Protein AF-A0A182EXT3-F1 (afdb_monomer)

pLDDT: mean 78.23, std 15.72, range [44.16, 96.88]

Radius of gyration: 14.7 Å; Cα contacts (8 Å, |Δi|>4): 113; chains: 1; bounding box: 38×29×32 Å

Mean predicted aligned error: 7.77 Å

Sequence (118 aa):
MQKKHIISSIKVITHKVVPPIPDVHGETKAILPNGAPDEWNKPFLNMVVYGSCLVSPEELLKGFKQIEYDIGRTQVHEKWAPRVIDLDILLWDNLILNTPYLTIPHPELMNRPFLLHL

Secondary structure (DSSP, 8-state):
-HHHHHHHHHHHH-TT-------EEEEEPPP--TT--GGG---EEEEE-----SS-HHHHHHHHHHHHHHTT--SS--TT---S--------TT--EE-SS-EES-TTGGG-GGGGG-

InterPro domains:
  IPR000550 7,8-Dihydro-6-hydroxymethylpterin-pyrophosphokinase, HPPK [PF01288] (41-116)
  IPR000550 7,8-Dihydro-6-hydroxymethylpterin-pyrophosphokinase, HPPK [PS00794] (79-90)
  IPR000550 7,8-Dihydro-6-hydroxymethylpterin-pyrophosphokinase, HPPK [TIGR01498] (34-116)
  IPR000550 7,8-Dihydro-6-hydroxymethylpterin-pyrophosphokinase, HPPK [cd00483] (27-116)
  IPR035907 7,8-Dihydro-6-hydroxymethylpterin-pyrophosphokinase HPPK superfamily [G3DSA:3.30.70.560] (25-117)
  IPR035907 7,8-Dihydro-6-hydroxymethylpterin-pyrophosphokinase HPPK superfamily [SSF55083] (40-116)

Stru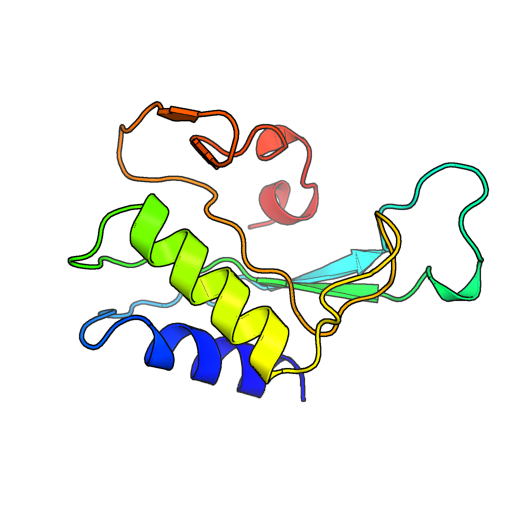cture (mmCIF, N/CA/C/O backbone):
data_AF-A0A182EXT3-F1
#
_entry.id   AF-A0A182EXT3-F1
#
loop_
_atom_site.group_PDB
_atom_site.id
_atom_site.type_symbol
_atom_site.label_atom_id
_atom_site.label_alt_id
_atom_site.label_comp_id
_atom_site.label_asym_id
_atom_site.label_entity_id
_atom_site.label_seq_id
_atom_site.pdbx_PDB_ins_code
_atom_site.Cartn_x
_atom_site.Cartn_y
_atom_site.Cartn_z
_atom_site.occupancy
_atom_site.B_iso_or_equiv
_atom_site.auth_seq_id
_atom_site.auth_comp_id
_atom_site.auth_asym_id
_atom_site.auth_atom_id
_atom_site.pdbx_PDB_model_num
ATOM 1 N N . MET A 1 1 ? -5.698 -10.384 -17.773 1.00 44.16 1 MET A N 1
ATOM 2 C CA . MET A 1 1 ? -4.989 -11.285 -16.833 1.00 44.16 1 MET A CA 1
ATOM 3 C C . MET A 1 1 ? -4.907 -10.678 -15.428 1.00 44.16 1 MET A C 1
ATOM 5 O O . MET A 1 1 ? -5.371 -11.321 -14.500 1.00 44.16 1 MET A O 1
ATOM 9 N N . GLN A 1 2 ? -4.472 -9.418 -15.273 1.00 50.59 2 GLN A N 1
ATOM 10 C CA . GLN A 1 2 ? -4.341 -8.733 -13.968 1.00 50.59 2 GLN A CA 1
ATOM 11 C C . GLN A 1 2 ? -5.650 -8.605 -13.149 1.00 50.59 2 GLN A C 1
ATOM 13 O O . GLN A 1 2 ? -5.652 -8.960 -11.976 1.00 50.59 2 GLN A O 1
ATOM 18 N N . LYS A 1 3 ? -6.793 -8.221 -13.751 1.00 49.34 3 LYS A N 1
ATOM 19 C CA . LYS A 1 3 ? -8.092 -8.118 -13.032 1.00 49.34 3 LYS A CA 1
ATOM 20 C C . LYS A 1 3 ? -8.531 -9.408 -12.320 1.00 49.34 3 LYS A C 1
ATOM 22 O O . LYS A 1 3 ? -9.052 -9.346 -11.212 1.00 49.34 3 LYS A O 1
ATOM 27 N N . LYS A 1 4 ? -8.325 -10.578 -12.944 1.00 52.09 4 LYS A N 1
ATOM 28 C CA . LYS A 1 4 ? -8.693 -11.872 -12.339 1.00 52.09 4 LYS A CA 1
ATOM 29 C C . LYS A 1 4 ? -7.864 -12.155 -11.085 1.00 52.09 4 LYS A C 1
ATOM 31 O O . LYS A 1 4 ? -8.438 -12.617 -10.110 1.00 52.09 4 LYS A O 1
ATOM 36 N N . HIS A 1 5 ? -6.568 -11.831 -11.109 1.00 57.09 5 HIS A N 1
ATOM 37 C CA . HIS A 1 5 ? -5.682 -11.998 -9.956 1.00 57.09 5 HIS A CA 1
ATOM 38 C C . HIS A 1 5 ? -6.075 -11.071 -8.798 1.00 57.09 5 HIS A C 1
ATOM 40 O O . HIS A 1 5 ? -6.115 -11.520 -7.662 1.00 57.09 5 HIS A O 1
ATOM 46 N N . ILE A 1 6 ? -6.461 -9.821 -9.076 1.00 56.31 6 ILE A N 1
ATOM 47 C CA . ILE A 1 6 ? -6.883 -8.862 -8.038 1.00 56.31 6 ILE A CA 1
ATOM 48 C C . ILE A 1 6 ? -8.129 -9.365 -7.288 1.00 56.31 6 ILE A C 1
ATOM 50 O O . ILE A 1 6 ? -8.125 -9.464 -6.061 1.00 56.31 6 ILE A O 1
ATOM 54 N N . ILE A 1 7 ? -9.179 -9.748 -8.022 1.00 55.31 7 ILE A N 1
ATOM 55 C CA . ILE A 1 7 ? -10.445 -10.205 -7.424 1.00 55.31 7 ILE A CA 1
ATOM 56 C C . ILE A 1 7 ? -10.257 -11.520 -6.651 1.00 55.31 7 ILE A C 1
ATOM 58 O O . ILE A 1 7 ? -10.857 -11.696 -5.589 1.00 55.31 7 ILE A O 1
ATOM 62 N N . SER A 1 8 ? -9.432 -12.448 -7.154 1.00 53.25 8 SER A N 1
ATOM 63 C CA . SER A 1 8 ? -9.131 -13.686 -6.423 1.00 53.25 8 SER A CA 1
ATOM 64 C C . SER A 1 8 ? -8.343 -13.413 -5.146 1.00 53.25 8 SER A C 1
ATOM 66 O O . SER A 1 8 ? -8.669 -13.982 -4.111 1.00 53.25 8 SER A O 1
ATOM 68 N N . SER A 1 9 ? -7.367 -12.505 -5.194 1.00 53.97 9 SER A N 1
ATOM 69 C CA . SER A 1 9 ? -6.530 -12.150 -4.048 1.00 53.97 9 SER A CA 1
ATOM 70 C C . SER A 1 9 ? -7.327 -11.554 -2.889 1.00 53.97 9 SER A C 1
ATOM 72 O O . SER A 1 9 ? -7.178 -11.968 -1.744 1.00 53.97 9 SER A O 1
ATOM 74 N N . ILE A 1 10 ? -8.245 -10.631 -3.172 1.00 55.31 10 ILE A N 1
ATOM 75 C CA . ILE A 1 10 ? -9.047 -9.971 -2.128 1.00 55.31 10 ILE A CA 1
ATOM 76 C C . ILE A 1 10 ? -9.978 -10.969 -1.414 1.00 55.31 10 ILE A C 1
ATOM 78 O O . ILE A 1 10 ? -10.167 -10.892 -0.196 1.00 55.31 10 ILE A O 1
ATOM 82 N N . LYS A 1 11 ? -10.506 -11.960 -2.149 1.00 52.59 11 LYS A N 1
ATOM 83 C CA . LYS A 1 11 ? -11.328 -13.041 -1.579 1.00 52.59 11 LYS A CA 1
ATOM 84 C C . LYS A 1 11 ? -10.544 -13.992 -0.670 1.00 52.59 11 LYS A C 1
ATOM 86 O O . LYS A 1 11 ? -11.144 -14.578 0.224 1.00 52.59 11 LYS A O 1
ATOM 91 N N . VAL A 1 12 ? -9.234 -14.153 -0.877 1.00 50.84 12 VAL A N 1
ATOM 92 C CA . VAL A 1 12 ? -8.399 -15.080 -0.089 1.00 50.84 12 VAL A CA 1
ATOM 93 C C . VAL A 1 12 ? -8.194 -14.586 1.347 1.00 50.84 12 VAL A C 1
ATOM 95 O O . VAL A 1 12 ? -8.216 -15.394 2.271 1.00 50.84 12 VAL A O 1
ATOM 98 N N . ILE A 1 13 ? -8.060 -13.275 1.570 1.00 51.22 13 ILE A N 1
ATOM 99 C CA . ILE A 1 13 ? -7.763 -12.740 2.916 1.00 51.22 13 ILE A CA 1
ATOM 100 C C . ILE A 1 13 ? -9.010 -12.617 3.793 1.00 51.22 13 ILE A C 1
ATOM 102 O O . ILE A 1 13 ? -8.928 -12.639 5.019 1.00 51.22 13 ILE A O 1
ATOM 106 N N . THR A 1 14 ? -10.194 -12.511 3.196 1.00 48.31 14 THR A N 1
ATOM 107 C CA . THR A 1 14 ? -11.404 -12.165 3.937 1.00 48.31 14 THR A CA 1
ATOM 108 C C . THR A 1 14 ? -12.507 -13.171 3.637 1.00 48.31 14 THR A C 1
ATOM 110 O O . THR A 1 14 ? -13.158 -13.145 2.599 1.00 48.31 14 THR A O 1
ATOM 113 N N . HIS A 1 15 ? -12.794 -14.058 4.591 1.00 46.69 15 HIS A N 1
ATOM 114 C CA . HIS A 1 15 ? -13.929 -14.984 4.468 1.00 46.69 15 HIS A CA 1
ATOM 115 C C . HIS A 1 15 ? -15.296 -14.253 4.452 1.00 46.69 15 HIS A C 1
ATOM 117 O O . HIS A 1 15 ? -16.333 -14.898 4.305 1.00 46.69 15 HIS A O 1
ATOM 123 N N . LYS A 1 16 ? -15.313 -12.917 4.624 1.00 47.50 16 LYS A N 1
ATOM 124 C CA . LYS A 1 16 ? -16.500 -12.047 4.650 1.00 47.50 16 LYS A CA 1
ATOM 125 C C . LYS A 1 16 ? -16.237 -10.609 4.147 1.00 47.50 16 LYS A C 1
ATOM 127 O O . LYS A 1 16 ? -16.663 -9.661 4.801 1.00 47.50 16 LYS A O 1
ATOM 132 N N . VAL A 1 17 ? -15.575 -10.405 3.003 1.00 47.88 17 VAL A N 1
ATOM 133 C CA . VAL A 1 17 ? -15.774 -9.131 2.275 1.00 47.88 17 VAL A CA 1
ATOM 134 C C . VAL A 1 17 ? -17.142 -9.190 1.604 1.00 47.88 17 VAL A C 1
ATOM 136 O O . VAL A 1 17 ? -17.373 -9.981 0.689 1.00 47.88 17 VAL A O 1
ATOM 139 N N . VAL A 1 18 ? -18.072 -8.382 2.110 1.00 45.03 18 VAL A N 1
ATOM 140 C CA . VAL A 1 18 ? -19.383 -8.166 1.495 1.00 45.03 18 VAL A CA 1
ATOM 141 C C . VAL A 1 18 ? -19.209 -7.053 0.457 1.00 45.03 18 VAL A C 1
ATOM 143 O O . VAL A 1 18 ? -18.866 -5.938 0.850 1.00 45.03 18 VAL A O 1
ATOM 146 N N . PRO A 1 19 ? -19.386 -7.315 -0.851 1.00 46.94 19 PRO A N 1
ATOM 147 C CA . PRO A 1 19 ? -19.310 -6.263 -1.853 1.00 46.94 19 PRO A CA 1
ATOM 148 C C . PRO A 1 19 ? -20.571 -5.386 -1.761 1.00 46.94 19 PRO A C 1
ATOM 150 O O . PRO A 1 19 ? -21.668 -5.885 -1.502 1.00 46.94 19 PRO A O 1
ATOM 153 N N . PRO A 1 20 ? -20.420 -4.085 -2.019 1.00 48.47 20 PRO A N 1
ATOM 154 C CA . PRO A 1 20 ? -20.597 -3.622 -3.385 1.00 48.47 20 PRO A CA 1
ATOM 155 C C . PRO A 1 20 ? -19.254 -3.102 -3.872 1.00 48.47 20 PRO A C 1
ATOM 157 O O . PRO A 1 20 ? -18.714 -2.169 -3.303 1.00 48.47 20 PRO A O 1
ATOM 160 N N . ILE A 1 21 ? -18.688 -3.712 -4.908 1.00 53.69 21 ILE A N 1
ATOM 161 C CA . ILE A 1 21 ? -17.476 -3.180 -5.531 1.00 53.69 21 ILE A CA 1
ATOM 162 C C . ILE A 1 21 ? -17.944 -2.167 -6.585 1.00 53.69 21 ILE A C 1
ATOM 164 O O . ILE A 1 21 ? -18.413 -2.598 -7.639 1.00 53.69 21 ILE A O 1
ATOM 168 N N . PRO A 1 22 ? -17.872 -0.840 -6.381 1.00 51.19 22 PRO A N 1
ATOM 169 C CA . PRO A 1 22 ? -17.659 0.034 -7.513 1.00 51.19 22 PRO A CA 1
ATOM 170 C C . PRO A 1 22 ? -16.226 -0.220 -7.972 1.00 51.19 22 PRO A C 1
ATOM 172 O O . PRO A 1 22 ? -15.260 0.165 -7.318 1.00 51.19 22 PRO A O 1
ATOM 175 N N . ASP A 1 23 ? -16.107 -0.952 -9.077 1.00 56.50 23 ASP A N 1
ATOM 176 C CA . ASP A 1 23 ? -14.843 -1.246 -9.746 1.00 56.50 23 ASP A CA 1
ATOM 177 C C . ASP A 1 23 ? -14.299 0.030 -10.392 1.00 56.50 23 ASP A C 1
ATOM 179 O O . ASP A 1 23 ? -14.363 0.197 -11.616 1.00 56.50 23 ASP A O 1
ATOM 183 N N . VAL A 1 24 ? -13.752 0.943 -9.595 1.00 57.94 24 VAL A N 1
ATOM 184 C CA . VAL A 1 24 ? -13.099 2.116 -10.161 1.00 57.94 24 VAL A CA 1
ATOM 185 C C . VAL A 1 24 ? -11.639 1.764 -10.443 1.00 57.94 24 VAL A C 1
ATOM 187 O O . VAL A 1 24 ? -10.859 1.428 -9.548 1.00 57.94 24 VAL A O 1
ATOM 190 N N . HIS A 1 25 ? -11.299 1.732 -11.730 1.00 67.00 25 HIS A N 1
ATOM 191 C CA . HIS A 1 25 ? -10.001 1.295 -12.223 1.00 67.00 25 HIS A CA 1
ATOM 192 C C . HIS A 1 25 ? -9.526 2.192 -13.360 1.00 67.00 25 HIS A C 1
ATOM 194 O O . HIS A 1 25 ? -10.325 2.680 -14.157 1.00 67.00 25 HIS A O 1
ATOM 200 N N . GLY A 1 26 ? -8.213 2.372 -13.456 1.00 69.06 26 GLY A N 1
ATOM 201 C CA . GLY A 1 26 ? -7.593 3.199 -14.483 1.00 69.06 26 GLY A CA 1
ATOM 202 C C . GLY A 1 26 ? -6.158 2.775 -14.744 1.00 69.06 26 GLY A C 1
ATOM 203 O O . GLY A 1 26 ? -5.479 2.249 -13.859 1.00 69.06 26 GLY A O 1
ATOM 204 N N . GLU A 1 27 ? -5.700 2.996 -15.970 1.00 77.44 27 GLU A N 1
ATOM 205 C CA . GLU A 1 27 ? -4.302 2.801 -16.334 1.00 77.44 27 GLU A CA 1
ATOM 206 C C . GLU A 1 27 ? -3.544 4.117 -16.170 1.00 77.44 27 GLU A C 1
ATOM 208 O O . GLU A 1 27 ? -3.954 5.153 -16.693 1.00 77.44 27 GLU A O 1
ATOM 213 N N . THR A 1 28 ? -2.427 4.087 -15.449 1.00 79.06 28 THR A N 1
ATOM 214 C CA . THR A 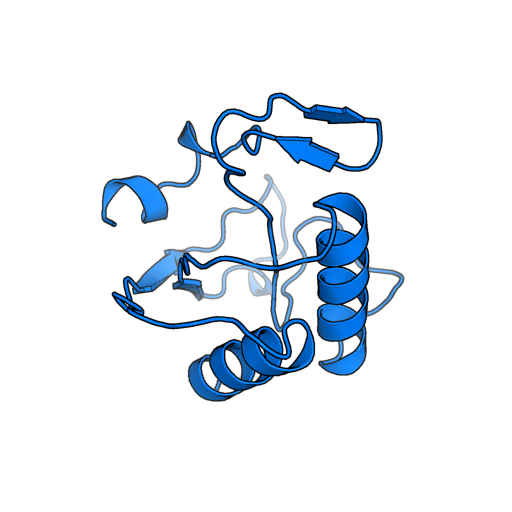1 28 ? -1.518 5.234 -15.339 1.00 79.06 28 THR A CA 1
ATOM 215 C C . THR A 1 28 ? -0.120 4.850 -15.783 1.00 79.06 28 THR A C 1
ATOM 217 O O . THR A 1 28 ? 0.268 3.682 -15.740 1.00 79.06 28 THR A O 1
ATOM 220 N N . LYS A 1 29 ? 0.684 5.845 -16.169 1.00 82.56 29 LYS A N 1
ATOM 221 C CA . LYS A 1 29 ? 2.129 5.641 -16.313 1.00 82.56 29 LYS A CA 1
ATOM 222 C C . LYS A 1 29 ? 2.734 5.246 -14.963 1.00 82.56 29 LYS A C 1
ATOM 224 O O . LYS A 1 29 ? 2.215 5.633 -13.913 1.00 82.56 29 LYS A O 1
ATOM 229 N N . ALA A 1 30 ? 3.828 4.491 -15.005 1.00 84.19 30 ALA A N 1
ATOM 230 C CA . ALA A 1 30 ? 4.632 4.232 -13.822 1.00 84.19 30 ALA A CA 1
ATOM 231 C C . ALA A 1 30 ? 5.154 5.557 -13.249 1.00 84.19 30 ALA A C 1
ATOM 233 O O . ALA A 1 30 ? 5.684 6.390 -13.983 1.00 84.19 30 ALA A O 1
ATOM 234 N N . ILE A 1 31 ? 5.021 5.742 -11.937 1.00 83.38 31 ILE A N 1
ATOM 235 C CA . ILE A 1 31 ? 5.765 6.779 -11.222 1.00 83.38 31 ILE A CA 1
ATOM 236 C C . ILE A 1 31 ? 7.145 6.184 -10.950 1.00 83.38 31 ILE A C 1
ATOM 238 O O . ILE A 1 31 ? 7.233 5.134 -10.317 1.00 83.38 31 ILE A O 1
ATOM 242 N N . LEU A 1 32 ? 8.201 6.812 -11.464 1.00 84.62 32 LEU A N 1
ATOM 243 C CA . LEU A 1 32 ? 9.572 6.307 -11.389 1.00 84.62 32 LEU A CA 1
ATOM 244 C C . LEU A 1 32 ? 10.514 7.380 -10.822 1.00 84.62 32 LEU A C 1
ATOM 246 O O . LEU A 1 32 ? 10.315 8.565 -11.098 1.00 84.62 32 LEU A O 1
ATOM 250 N N . PRO A 1 33 ? 11.543 6.995 -10.048 1.00 84.94 33 PRO A N 1
ATOM 251 C CA . PRO A 1 33 ? 12.593 7.918 -9.634 1.00 84.94 33 PRO A CA 1
ATOM 252 C C . PRO A 1 33 ? 13.474 8.336 -10.824 1.00 84.94 33 PRO A C 1
ATOM 254 O O . PRO A 1 33 ? 13.557 7.639 -11.837 1.00 84.94 33 PRO A O 1
ATOM 257 N N . ASN A 1 34 ? 14.182 9.460 -10.682 1.00 85.75 34 ASN A N 1
ATOM 258 C CA . ASN A 1 34 ? 15.158 9.899 -11.681 1.00 85.75 34 ASN A CA 1
ATOM 259 C C . ASN A 1 34 ? 16.239 8.828 -11.892 1.00 85.75 34 ASN A C 1
ATOM 261 O O . ASN A 1 34 ? 16.834 8.354 -10.926 1.00 85.75 34 ASN A O 1
ATOM 265 N N . GLY A 1 35 ? 16.507 8.483 -13.154 1.00 86.06 35 GLY A N 1
ATOM 266 C CA . GLY A 1 35 ? 17.495 7.465 -13.522 1.00 86.06 35 GLY A CA 1
ATOM 267 C C . GLY A 1 35 ? 16.999 6.019 -13.428 1.00 86.06 35 GLY A C 1
ATOM 268 O O . GLY A 1 35 ? 17.812 5.107 -13.550 1.00 86.06 35 GLY A O 1
ATOM 269 N N . ALA A 1 36 ? 15.697 5.791 -13.216 1.00 88.00 36 ALA A N 1
ATOM 270 C CA . ALA A 1 36 ? 15.124 4.452 -13.323 1.00 88.00 36 ALA A CA 1
ATOM 271 C C . ALA A 1 36 ? 15.322 3.874 -14.741 1.00 88.00 36 ALA A C 1
ATOM 273 O O . ALA A 1 36 ? 15.235 4.630 -15.712 1.00 88.00 36 ALA A O 1
ATOM 274 N N . PRO A 1 37 ? 15.539 2.554 -14.881 1.00 90.62 37 PRO A N 1
ATOM 275 C CA . PRO A 1 37 ? 15.615 1.907 -16.186 1.00 90.62 37 PRO A CA 1
ATOM 276 C C . PRO A 1 37 ? 14.356 2.157 -17.024 1.00 90.62 37 PRO A C 1
ATOM 278 O O . PRO A 1 37 ? 13.237 1.996 -16.532 1.00 90.62 37 PRO A O 1
ATOM 281 N N . ASP A 1 38 ? 14.523 2.472 -18.311 1.00 87.44 38 ASP A N 1
ATOM 282 C CA . ASP A 1 38 ? 13.396 2.731 -19.224 1.00 87.44 38 ASP A CA 1
ATOM 283 C C . ASP A 1 38 ? 12.418 1.546 -19.298 1.00 87.44 38 ASP A C 1
ATOM 285 O O . ASP A 1 38 ? 11.207 1.719 -19.433 1.00 87.44 38 ASP A O 1
ATOM 289 N N . GLU A 1 39 ? 12.927 0.324 -19.136 1.00 88.75 39 GLU A N 1
ATOM 290 C CA . GLU A 1 39 ? 12.138 -0.912 -19.096 1.00 88.75 39 GLU A CA 1
ATOM 291 C C . GLU A 1 39 ? 11.144 -0.993 -17.924 1.00 88.75 39 GLU A C 1
ATOM 293 O O . GLU A 1 39 ? 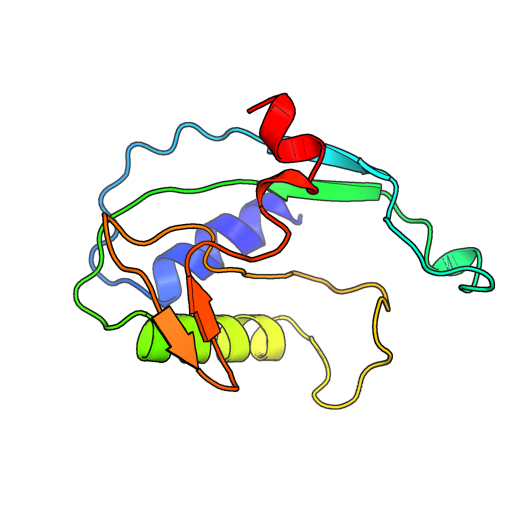10.199 -1.791 -17.973 1.00 88.75 39 GLU A O 1
ATOM 298 N N . TRP A 1 40 ? 11.314 -0.172 -16.882 1.00 89.19 40 TRP A N 1
ATOM 299 C CA . TRP A 1 40 ? 10.374 -0.090 -15.762 1.00 89.19 40 TRP A CA 1
ATOM 300 C C . TRP A 1 40 ? 9.153 0.773 -16.084 1.00 89.19 40 TRP A C 1
ATOM 302 O O . TRP A 1 40 ? 8.143 0.686 -15.383 1.00 89.19 40 TRP A O 1
ATOM 312 N N . ASN A 1 41 ? 9.203 1.567 -17.158 1.00 85.31 41 ASN A N 1
ATOM 313 C CA . ASN A 1 41 ? 8.124 2.455 -17.578 1.00 85.31 41 ASN A CA 1
ATOM 314 C C . ASN A 1 41 ? 7.002 1.695 -18.302 1.00 85.31 41 ASN A C 1
ATOM 316 O O . ASN A 1 41 ? 6.733 1.885 -19.489 1.00 85.31 41 ASN A O 1
ATOM 320 N N . LYS A 1 42 ? 6.345 0.799 -17.565 1.00 84.94 42 LYS A N 1
ATOM 321 C CA . LYS A 1 42 ? 5.172 0.046 -18.014 1.00 84.94 42 LYS A CA 1
ATOM 322 C C . LYS A 1 42 ? 3.906 0.653 -17.406 1.00 84.94 42 LYS A C 1
ATOM 324 O O . LYS A 1 42 ? 3.951 1.138 -16.275 1.00 84.94 42 LYS A O 1
ATOM 329 N N . PRO A 1 43 ? 2.771 0.644 -18.124 1.00 83.56 43 PRO A N 1
ATOM 330 C CA . PRO A 1 43 ? 1.513 1.109 -17.559 1.00 83.56 43 PRO A CA 1
ATOM 331 C C . PRO A 1 43 ? 1.103 0.234 -16.368 1.00 83.56 43 PRO A C 1
ATOM 333 O O . PRO A 1 43 ? 1.258 -0.990 -16.392 1.00 83.56 43 PRO A O 1
ATOM 336 N N . PHE A 1 44 ? 0.564 0.876 -15.336 1.00 82.06 44 PHE A N 1
ATOM 337 C CA . PHE A 1 44 ? -0.001 0.227 -14.161 1.00 82.06 44 PHE A CA 1
ATOM 338 C C . PHE A 1 44 ? -1.518 0.292 -14.223 1.00 82.06 44 PHE A C 1
ATOM 340 O O . PHE A 1 44 ? -2.091 1.374 -14.347 1.00 82.06 44 PHE A O 1
ATOM 347 N N . LEU A 1 45 ? -2.163 -0.864 -14.086 1.00 83.44 45 LEU A N 1
ATOM 348 C CA . LEU A 1 45 ? -3.587 -0.932 -13.805 1.00 83.44 45 LEU A CA 1
ATOM 349 C C . LEU A 1 45 ? -3.796 -0.722 -12.303 1.00 83.44 45 LEU A C 1
ATOM 351 O O . LEU A 1 45 ? -3.408 -1.570 -11.500 1.00 83.44 45 LEU A O 1
ATOM 355 N N . ASN A 1 46 ? -4.431 0.385 -11.938 1.00 82.00 46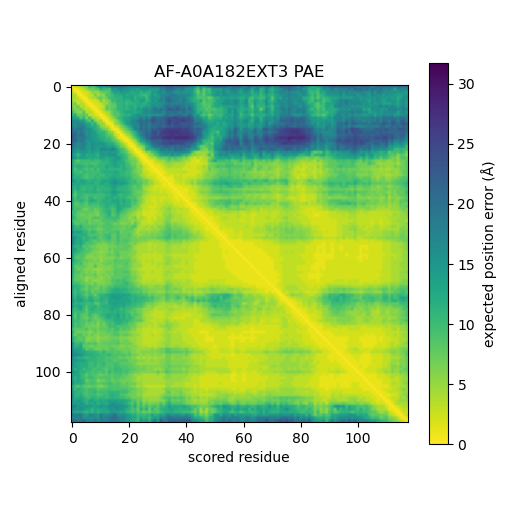 ASN A N 1
ATOM 356 C CA . ASN A 1 46 ? -4.796 0.689 -10.558 1.00 82.00 46 ASN A CA 1
ATOM 357 C C . ASN A 1 46 ? -6.270 0.365 -10.326 1.00 82.00 46 ASN A C 1
ATOM 359 O O . ASN A 1 46 ? -7.099 0.519 -11.226 1.00 82.00 46 ASN A O 1
ATOM 363 N N . MET A 1 47 ? -6.591 -0.069 -9.112 1.00 80.94 47 MET A N 1
ATOM 364 C CA . MET A 1 47 ? -7.950 -0.350 -8.663 1.00 80.94 47 MET A CA 1
ATOM 365 C C . MET A 1 47 ? -8.058 -0.021 -7.179 1.00 80.94 47 MET A C 1
ATOM 367 O O . MET A 1 47 ? -7.127 -0.291 -6.419 1.00 80.94 47 MET A O 1
ATOM 371 N N . VAL A 1 48 ? -9.200 0.528 -6.772 1.00 80.56 48 VAL A N 1
ATOM 372 C CA . VAL A 1 48 ? -9.543 0.712 -5.360 1.00 80.56 48 VAL A CA 1
ATOM 373 C C . VAL A 1 48 ? -10.732 -0.167 -5.026 1.00 80.56 48 VAL A C 1
ATOM 375 O O . VAL A 1 48 ? -11.694 -0.249 -5.785 1.00 80.56 48 VAL A O 1
ATOM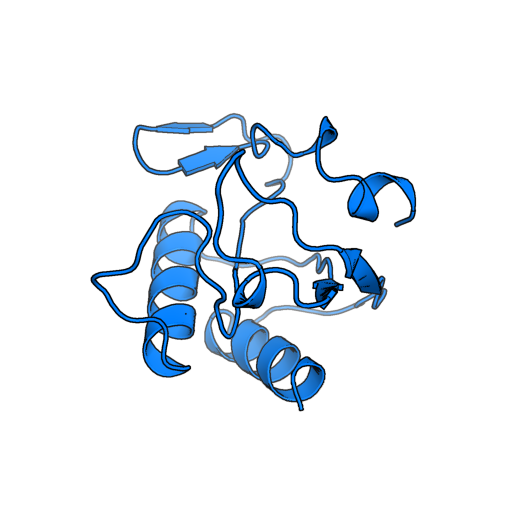 378 N N . VAL A 1 49 ? -10.651 -0.824 -3.876 1.00 79.31 49 VAL A N 1
ATOM 379 C CA . VAL A 1 49 ? -11.745 -1.608 -3.312 1.00 79.31 49 VAL A CA 1
ATOM 380 C C . VAL A 1 49 ? -12.035 -1.109 -1.907 1.00 79.31 49 VAL A C 1
ATOM 382 O O . VAL A 1 49 ? -11.116 -0.742 -1.174 1.00 79.31 49 VAL A O 1
ATOM 385 N N . TYR A 1 50 ? -13.307 -1.116 -1.524 1.00 79.12 50 TYR A N 1
ATOM 386 C CA . TYR A 1 50 ? -13.719 -0.907 -0.143 1.00 79.12 50 TYR A CA 1
ATOM 387 C C . TYR A 1 50 ? -14.475 -2.134 0.356 1.00 79.12 50 TYR A C 1
ATOM 389 O O . TYR A 1 50 ? -15.069 -2.886 -0.419 1.00 79.12 50 TYR A O 1
ATOM 397 N N . GLY A 1 51 ? -14.450 -2.342 1.666 1.00 79.06 51 GLY A N 1
ATOM 398 C CA . GLY A 1 51 ? -15.162 -3.433 2.306 1.00 79.06 51 GLY A CA 1
ATOM 399 C C . GLY A 1 51 ? -14.900 -3.463 3.803 1.00 79.06 51 GLY A C 1
ATOM 400 O O . GLY A 1 51 ? -14.109 -2.685 4.328 1.00 79.06 51 GLY A O 1
ATOM 401 N N . SER A 1 52 ? -15.566 -4.390 4.480 1.00 77.25 52 SER A N 1
ATOM 402 C CA . SER A 1 52 ? -15.374 -4.670 5.902 1.00 77.25 52 SER A CA 1
ATOM 403 C C . SER A 1 52 ? -14.600 -5.971 6.096 1.00 77.25 52 SER A C 1
ATOM 405 O O . SER A 1 52 ? -14.794 -6.929 5.343 1.00 77.25 52 SER A O 1
ATOM 407 N N . CYS A 1 53 ? -13.798 -6.057 7.153 1.00 78.81 53 CYS A N 1
ATOM 408 C CA . CYS A 1 53 ? -13.179 -7.306 7.587 1.00 78.81 53 CYS A CA 1
ATOM 409 C C . CYS A 1 53 ? -13.154 -7.398 9.121 1.00 78.81 53 CYS A C 1
ATOM 411 O O . CYS A 1 53 ? -13.442 -6.425 9.811 1.00 78.81 53 CYS A O 1
ATOM 413 N N . LEU A 1 54 ? -12.873 -8.594 9.647 1.00 83.25 54 LEU A N 1
ATOM 414 C CA . LEU A 1 54 ? -12.832 -8.877 11.092 1.00 83.25 54 LEU A CA 1
ATOM 415 C C . LEU A 1 54 ? -11.401 -8.939 11.649 1.00 83.25 54 LEU A C 1
ATOM 417 O O . LEU A 1 54 ? -11.211 -9.346 12.790 1.00 83.25 54 LEU A O 1
ATOM 421 N N . VAL A 1 55 ? -10.410 -8.601 10.825 1.00 85.88 55 VAL A N 1
ATOM 422 C CA . VAL A 1 55 ? -8.984 -8.641 11.168 1.00 85.88 55 VAL A CA 1
ATOM 423 C C . VAL A 1 55 ? -8.468 -7.227 11.396 1.00 85.88 55 VAL A C 1
ATOM 425 O O . VAL A 1 55 ? -9.063 -6.267 10.902 1.00 85.88 55 VAL A O 1
ATOM 428 N N . SER A 1 56 ? -7.370 -7.085 12.134 1.00 90.81 56 SER A N 1
ATOM 429 C CA . SER A 1 56 ? -6.736 -5.778 12.323 1.00 90.81 56 SER A CA 1
ATOM 430 C C . SER A 1 56 ? -6.064 -5.281 11.027 1.00 90.81 56 SER A C 1
ATOM 432 O O . SER A 1 56 ? -5.762 -6.084 10.134 1.00 90.81 56 SER A O 1
ATOM 434 N N . PRO A 1 57 ? -5.767 -3.973 10.906 1.00 92.06 57 PRO A N 1
ATOM 435 C CA . PRO A 1 57 ? -4.999 -3.444 9.779 1.00 92.06 57 PRO A CA 1
ATOM 436 C C . PRO A 1 57 ? -3.637 -4.132 9.597 1.00 92.06 57 PRO A C 1
ATOM 438 O O . PRO A 1 57 ? -3.202 -4.381 8.475 1.00 92.06 57 PRO A O 1
ATOM 441 N N . GLU A 1 58 ? -2.960 -4.478 10.691 1.00 92.94 58 GLU A N 1
ATOM 442 C CA . GLU A 1 58 ? -1.667 -5.164 10.666 1.00 92.94 58 GLU A CA 1
ATOM 443 C C . GLU A 1 58 ? -1.791 -6.614 10.185 1.00 92.94 58 GLU A C 1
ATOM 445 O O . GLU A 1 58 ? -0.928 -7.104 9.454 1.00 92.94 58 GLU A O 1
ATOM 450 N N . GLU A 1 59 ? -2.857 -7.313 10.578 1.00 89.69 59 GLU A N 1
ATOM 451 C CA . GLU A 1 59 ? -3.165 -8.656 10.079 1.00 89.69 59 GLU A CA 1
ATOM 452 C C . GLU A 1 59 ? -3.509 -8.627 8.587 1.00 89.69 59 GLU A C 1
ATOM 454 O O . GLU A 1 59 ? -3.004 -9.457 7.824 1.00 89.69 59 GLU A O 1
ATOM 459 N N . LEU A 1 60 ? -4.286 -7.629 8.149 1.00 89.88 60 LEU A N 1
AT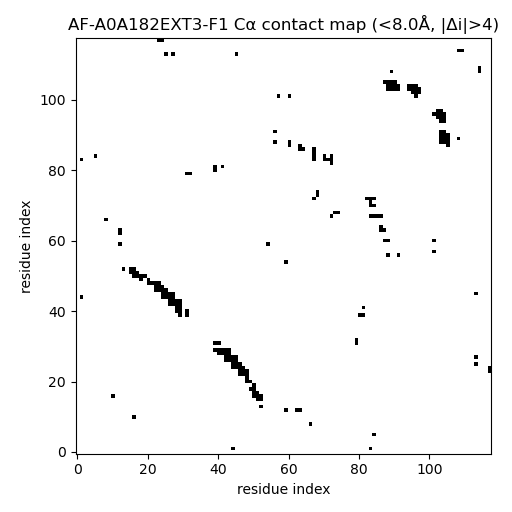OM 460 C CA .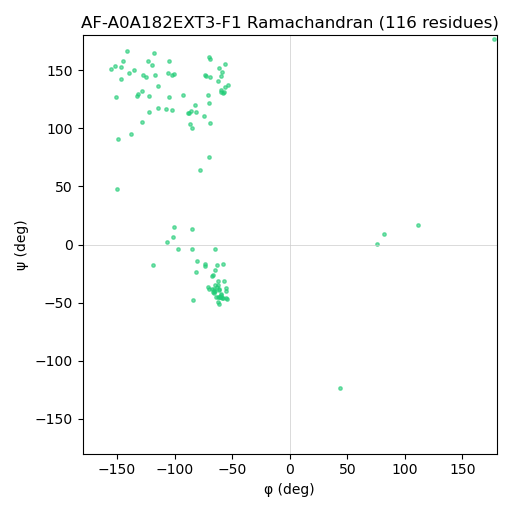 LEU A 1 60 ? -4.582 -7.417 6.734 1.00 89.88 60 LEU A CA 1
ATOM 461 C C . LEU A 1 60 ? -3.300 -7.149 5.933 1.00 89.88 60 LEU A C 1
ATOM 463 O O . LEU A 1 60 ? -3.093 -7.770 4.891 1.00 89.88 60 LEU A O 1
ATOM 467 N N . LEU A 1 61 ? -2.410 -6.288 6.439 1.00 92.50 61 LEU A N 1
ATOM 468 C CA . LEU A 1 61 ? -1.127 -5.989 5.798 1.00 92.50 61 LEU A CA 1
ATOM 469 C C . LEU A 1 61 ? -0.258 -7.246 5.648 1.00 92.50 61 LEU A C 1
ATOM 471 O O . LEU A 1 61 ? 0.334 -7.460 4.589 1.00 92.50 61 LEU A O 1
ATOM 475 N N . LYS A 1 62 ? -0.196 -8.106 6.673 1.00 90.69 62 LYS A N 1
ATOM 476 C CA . LYS A 1 62 ? 0.508 -9.399 6.579 1.00 90.69 62 LYS A CA 1
ATOM 477 C C . LYS A 1 62 ? -0.091 -10.279 5.482 1.00 90.69 62 LYS A C 1
ATOM 479 O O . LYS A 1 62 ? 0.657 -10.842 4.685 1.00 90.69 62 LYS A O 1
ATOM 484 N N . GLY A 1 63 ? -1.421 -10.346 5.403 1.00 88.88 63 GLY A N 1
ATOM 485 C CA . GLY A 1 63 ? -2.128 -11.047 4.330 1.00 88.88 63 GLY A CA 1
ATOM 486 C C . GLY A 1 63 ? -1.779 -10.500 2.943 1.00 88.88 63 GLY A C 1
ATOM 487 O O . GLY A 1 63 ? -1.456 -11.272 2.044 1.00 88.88 63 GLY A O 1
ATOM 488 N N . PHE A 1 64 ? -1.761 -9.175 2.775 1.00 90.62 64 PHE A N 1
ATOM 489 C CA . PHE A 1 64 ? -1.345 -8.526 1.527 1.00 90.62 64 PHE A CA 1
ATOM 490 C C . PHE A 1 64 ? 0.074 -8.912 1.116 1.00 90.62 64 PHE A C 1
ATOM 492 O O . PHE A 1 64 ? 0.286 -9.297 -0.033 1.00 90.62 64 PHE A O 1
ATOM 499 N N . LYS A 1 65 ? 1.034 -8.890 2.048 1.00 90.12 65 LYS A N 1
ATOM 500 C CA . LYS A 1 65 ? 2.414 -9.308 1.758 1.00 90.12 65 LYS A CA 1
ATOM 501 C C . LYS A 1 65 ? 2.520 -10.777 1.369 1.00 90.12 65 LYS A C 1
ATOM 503 O O . LYS A 1 65 ? 3.289 -11.094 0.464 1.00 90.12 65 LYS A O 1
ATOM 508 N N . GLN A 1 66 ? 1.723 -11.649 1.984 1.00 89.06 66 GLN A N 1
ATOM 509 C CA . GLN A 1 66 ? 1.677 -13.056 1.591 1.00 89.06 66 GLN A CA 1
ATOM 510 C C . GLN A 1 66 ? 1.147 -13.224 0.163 1.00 89.06 66 GLN A C 1
ATOM 512 O O . GLN A 1 66 ? 1.763 -13.916 -0.638 1.00 89.06 66 GLN A O 1
ATOM 517 N N . ILE A 1 67 ? 0.067 -12.528 -0.194 1.00 87.06 67 ILE A N 1
ATOM 518 C CA . ILE A 1 67 ? -0.481 -12.577 -1.555 1.00 87.06 67 ILE A CA 1
ATOM 519 C C . ILE A 1 67 ? 0.512 -12.068 -2.594 1.00 87.06 67 ILE A C 1
ATOM 521 O O . ILE A 1 67 ? 0.658 -12.668 -3.659 1.00 87.06 67 ILE A O 1
ATOM 525 N N . GLU A 1 68 ? 1.163 -10.940 -2.313 1.00 89.50 68 GLU A N 1
ATOM 526 C CA . GLU A 1 68 ? 2.182 -10.394 -3.203 1.00 89.50 68 GLU A CA 1
ATOM 527 C C . GLU A 1 68 ? 3.273 -11.438 -3.466 1.00 89.50 68 GLU A C 1
ATOM 529 O O . GLU A 1 68 ? 3.643 -11.657 -4.621 1.00 89.50 68 GLU A O 1
ATOM 534 N N . TYR A 1 69 ? 3.741 -12.110 -2.411 1.00 89.12 69 TYR A N 1
ATOM 535 C CA . TYR A 1 69 ? 4.733 -13.177 -2.500 1.00 89.12 69 TYR A CA 1
ATOM 536 C C . TYR A 1 69 ? 4.232 -14.377 -3.317 1.00 89.12 69 TYR A C 1
ATOM 538 O O . TYR A 1 69 ? 4.907 -14.790 -4.260 1.00 89.12 69 TYR A O 1
ATOM 546 N N . ASP A 1 70 ? 3.031 -14.881 -3.026 1.00 87.00 70 ASP A N 1
ATOM 547 C CA . ASP A 1 70 ? 2.449 -16.061 -3.685 1.00 87.00 70 ASP A CA 1
ATOM 548 C C . ASP A 1 70 ? 2.242 -15.854 -5.194 1.00 87.00 70 ASP A C 1
ATOM 550 O O . ASP A 1 70 ? 2.342 -16.792 -5.986 1.00 87.00 70 ASP A O 1
ATOM 554 N N . ILE A 1 71 ? 1.977 -14.613 -5.611 1.00 85.25 71 ILE A N 1
ATOM 555 C CA . ILE A 1 71 ? 1.791 -14.233 -7.020 1.00 85.25 71 ILE A CA 1
ATOM 556 C C . ILE A 1 71 ? 3.133 -13.943 -7.726 1.00 85.25 71 ILE A C 1
ATOM 558 O O . ILE A 1 71 ? 3.172 -13.737 -8.943 1.00 85.25 71 ILE A O 1
ATOM 562 N N . GLY A 1 72 ? 4.248 -13.989 -6.994 1.00 85.75 72 GLY A N 1
ATOM 563 C CA . GLY A 1 72 ? 5.599 -13.944 -7.552 1.00 85.75 72 GLY A CA 1
ATOM 564 C C . GLY A 1 72 ? 6.389 -12.675 -7.241 1.00 85.75 72 GLY A C 1
ATOM 565 O O . GLY A 1 72 ? 7.391 -12.414 -7.910 1.00 85.75 72 GLY A O 1
ATOM 566 N N . ARG A 1 73 ? 5.985 -11.867 -6.250 1.00 86.44 73 ARG A N 1
ATOM 567 C CA . ARG A 1 73 ? 6.842 -10.785 -5.738 1.00 86.44 73 ARG A CA 1
ATOM 568 C C . ARG A 1 73 ? 8.013 -11.397 -4.969 1.00 86.44 73 ARG A C 1
ATOM 570 O O . ARG A 1 73 ? 7.827 -12.113 -3.989 1.00 86.44 73 ARG A O 1
ATOM 577 N N . THR A 1 74 ? 9.236 -11.097 -5.390 1.00 84.94 74 THR A N 1
ATOM 578 C CA . THR A 1 74 ? 10.445 -11.573 -4.711 1.00 84.94 74 THR A CA 1
ATOM 579 C C . THR A 1 74 ? 10.656 -10.835 -3.387 1.00 84.94 74 THR A C 1
ATOM 581 O O . THR A 1 74 ? 10.383 -9.638 -3.272 1.00 84.94 74 THR A O 1
ATOM 584 N N . GLN A 1 75 ? 11.179 -11.532 -2.370 1.00 80.25 75 GLN A N 1
ATOM 585 C CA . GLN A 1 75 ? 11.490 -10.919 -1.066 1.00 80.25 75 GLN A CA 1
ATOM 586 C C . GLN A 1 75 ? 12.534 -9.805 -1.191 1.00 80.25 75 GLN A C 1
ATOM 588 O O . GLN A 1 75 ? 12.417 -8.766 -0.548 1.00 80.25 75 GLN A O 1
ATOM 593 N N . VAL A 1 76 ? 13.525 -10.011 -2.059 1.00 83.25 76 VAL A N 1
ATOM 594 C CA . VAL A 1 76 ? 14.516 -9.001 -2.423 1.00 83.25 76 VAL A CA 1
ATOM 595 C C . VAL A 1 76 ? 14.131 -8.446 -3.787 1.00 83.25 76 VAL A C 1
ATOM 597 O O . VAL A 1 76 ? 14.092 -9.178 -4.776 1.00 83.25 76 VAL A O 1
ATOM 600 N N . HIS A 1 77 ? 13.800 -7.162 -3.824 1.00 84.00 77 HIS A N 1
ATOM 601 C CA . HIS A 1 77 ? 13.521 -6.416 -5.044 1.00 84.00 77 HIS A CA 1
ATOM 602 C C . HIS A 1 77 ? 13.985 -4.974 -4.871 1.00 84.00 77 HIS A C 1
ATOM 604 O O . HIS A 1 77 ? 14.027 -4.447 -3.757 1.00 84.00 77 HIS A O 1
ATOM 610 N N . GLU A 1 78 ? 14.327 -4.330 -5.981 1.00 85.62 78 GLU A N 1
ATOM 611 C CA . GLU A 1 78 ? 14.658 -2.913 -5.967 1.00 85.62 78 GLU A CA 1
ATOM 612 C C . GLU A 1 78 ? 13.409 -2.074 -5.689 1.00 85.62 78 GLU A C 1
ATOM 614 O O . GLU A 1 78 ? 12.294 -2.381 -6.130 1.00 85.62 78 GLU A O 1
ATOM 619 N N . LYS A 1 79 ? 13.594 -0.982 -4.946 1.00 83.00 79 LYS A N 1
ATOM 620 C CA . LYS A 1 79 ? 12.524 -0.013 -4.720 1.00 83.00 79 LYS A CA 1
ATOM 621 C C . LYS A 1 79 ? 12.090 0.536 -6.086 1.00 83.00 79 LYS A C 1
ATOM 623 O O . LYS A 1 79 ? 12.943 0.965 -6.852 1.00 83.00 79 LYS A O 1
ATOM 628 N N . TRP A 1 80 ? 10.782 0.560 -6.350 1.00 83.19 80 TRP A N 1
ATOM 629 C CA . TRP A 1 80 ? 10.158 0.987 -7.620 1.00 83.19 80 TRP A CA 1
ATOM 630 C C . TRP A 1 80 ? 10.242 0.008 -8.798 1.00 83.19 80 TRP A C 1
ATOM 632 O O . TRP A 1 80 ? 9.673 0.308 -9.849 1.00 83.19 80 TRP A O 1
ATOM 642 N N . ALA A 1 81 ? 10.849 -1.170 -8.630 1.00 86.06 81 ALA A N 1
ATOM 643 C CA . ALA A 1 81 ? 10.845 -2.181 -9.679 1.00 86.06 81 ALA A CA 1
ATOM 644 C C . ALA A 1 81 ? 9.406 -2.602 -10.065 1.00 86.06 81 ALA A C 1
ATOM 646 O O . ALA A 1 81 ? 8.499 -2.607 -9.213 1.00 86.06 81 ALA A O 1
ATOM 647 N N . PRO A 1 82 ? 9.171 -2.983 -11.337 1.00 86.12 82 PRO A N 1
ATOM 648 C CA . PRO A 1 82 ? 7.904 -3.551 -11.773 1.00 86.12 82 PRO A CA 1
ATOM 649 C C . PRO A 1 82 ? 7.510 -4.748 -10.910 1.00 86.12 82 PRO A C 1
ATOM 651 O O . PRO A 1 82 ? 8.328 -5.611 -10.596 1.00 86.12 82 PRO A O 1
ATOM 654 N N . ARG A 1 83 ? 6.233 -4.811 -10.544 1.00 88.31 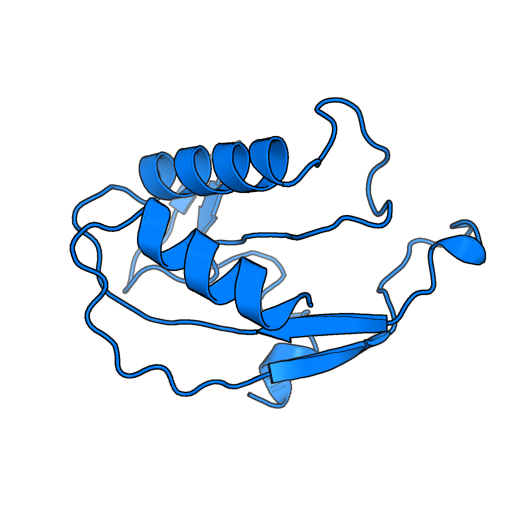83 ARG A N 1
ATOM 655 C CA . ARG A 1 83 ? 5.677 -5.853 -9.678 1.00 88.31 83 ARG A CA 1
ATOM 656 C C . ARG A 1 83 ? 4.360 -6.349 -10.239 1.00 88.31 83 ARG A C 1
ATOM 658 O O . ARG A 1 83 ? 3.651 -5.603 -10.909 1.00 88.31 83 ARG A O 1
ATOM 665 N N . VAL A 1 84 ? 4.052 -7.618 -9.984 1.00 87.06 84 VAL A N 1
ATOM 666 C CA . VAL A 1 84 ? 2.836 -8.254 -10.511 1.00 87.06 84 VAL A CA 1
ATOM 667 C C . VAL A 1 84 ? 1.584 -7.646 -9.877 1.00 87.06 84 VAL A C 1
ATOM 669 O O . VAL A 1 84 ? 0.584 -7.444 -10.564 1.00 87.06 84 VAL A O 1
ATOM 672 N N . ILE A 1 85 ? 1.653 -7.341 -8.579 1.00 86.38 85 ILE A N 1
ATOM 673 C CA . ILE A 1 85 ? 0.608 -6.663 -7.815 1.00 86.38 85 ILE A CA 1
ATOM 674 C C . ILE A 1 85 ? 1.237 -5.877 -6.657 1.00 86.38 85 ILE A C 1
ATOM 676 O O . ILE A 1 85 ? 2.324 -6.220 -6.186 1.00 86.38 85 ILE A O 1
ATOM 680 N N . ASP A 1 86 ? 0.551 -4.821 -6.233 1.00 87.38 86 ASP A N 1
ATOM 681 C CA . ASP A 1 86 ? 0.850 -4.028 -5.042 1.00 87.38 86 ASP A CA 1
ATOM 682 C C . ASP A 1 86 ? -0.451 -3.831 -4.274 1.00 87.38 86 ASP A C 1
ATOM 684 O O . ASP A 1 86 ? -1.456 -3.431 -4.870 1.00 87.38 86 ASP A O 1
ATOM 688 N N . LEU A 1 87 ? -0.451 -4.160 -2.988 1.00 89.38 87 LEU A N 1
ATOM 689 C CA . LEU A 1 87 ? -1.637 -4.081 -2.143 1.00 89.38 87 LEU A CA 1
ATOM 690 C C . LEU A 1 87 ? -1.362 -3.155 -0.959 1.00 89.38 87 LEU A C 1
ATOM 692 O O . LEU A 1 87 ? -0.566 -3.473 -0.075 1.00 89.38 87 LEU A O 1
ATOM 696 N N . ASP A 1 88 ? -2.068 -2.026 -0.937 1.00 89.81 88 ASP A N 1
ATOM 697 C CA . ASP A 1 88 ? -1.947 -1.000 0.095 1.00 89.81 88 ASP A CA 1
ATOM 698 C C . ASP A 1 88 ? -3.254 -0.824 0.866 1.00 89.81 88 ASP A C 1
ATOM 700 O O . ASP A 1 88 ? -4.348 -0.878 0.300 1.00 89.81 88 ASP A O 1
ATOM 704 N N . ILE A 1 89 ? -3.133 -0.524 2.159 1.00 91.75 89 ILE A N 1
ATOM 705 C CA . ILE A 1 89 ? -4.246 -0.024 2.968 1.00 91.75 89 ILE A CA 1
ATOM 706 C C . ILE A 1 89 ? -4.259 1.497 2.828 1.00 91.75 89 ILE A C 1
ATOM 708 O O . ILE A 1 89 ? -3.328 2.170 3.264 1.00 91.75 89 ILE A O 1
ATOM 712 N N . LEU A 1 90 ? -5.304 2.036 2.199 1.00 90.56 90 LEU A N 1
ATOM 713 C CA . LEU A 1 90 ? -5.442 3.478 1.976 1.00 90.56 90 LEU A CA 1
ATOM 714 C C . LEU A 1 90 ? -6.053 4.195 3.184 1.00 90.56 90 LEU A C 1
ATOM 716 O O . LEU A 1 90 ? -5.543 5.227 3.622 1.00 90.56 90 LEU A O 1
ATOM 720 N N . LEU A 1 91 ? -7.142 3.635 3.709 1.00 90.94 91 LEU A N 1
ATOM 721 C CA . LEU A 1 91 ? -7.961 4.178 4.789 1.00 90.94 91 LEU A CA 1
ATOM 722 C C . LEU A 1 91 ? -8.481 3.034 5.665 1.00 90.94 91 LEU A C 1
ATOM 724 O O . LEU A 1 91 ? -8.575 1.894 5.207 1.00 90.94 91 LEU A O 1
ATOM 728 N N . TRP A 1 92 ? -8.839 3.357 6.907 1.00 92.31 92 TRP A N 1
ATOM 729 C CA . TRP A 1 92 ? -9.469 2.425 7.839 1.00 92.31 92 TRP A CA 1
ATOM 730 C C . TRP A 1 92 ? -10.406 3.179 8.782 1.00 92.31 92 TRP A C 1
ATOM 732 O O . TRP A 1 92 ? -9.976 3.665 9.825 1.00 92.31 92 TRP A O 1
ATOM 742 N N . ASP A 1 93 ? -11.677 3.315 8.406 1.00 89.81 93 ASP A N 1
ATOM 743 C CA . ASP A 1 93 ? -12.657 4.133 9.134 1.00 89.81 93 ASP A CA 1
ATOM 744 C C . ASP A 1 93 ? -12.060 5.496 9.562 1.00 89.81 93 ASP A C 1
ATOM 746 O O . ASP A 1 93 ? -11.528 6.231 8.730 1.00 89.81 93 ASP A O 1
ATOM 750 N N . ASN A 1 94 ? -12.095 5.809 10.862 1.00 92.69 94 ASN A N 1
ATOM 751 C CA . ASN A 1 94 ? -11.508 7.013 11.461 1.00 92.69 94 ASN A CA 1
ATOM 752 C C . ASN A 1 94 ? -10.148 6.748 12.138 1.00 92.69 94 ASN A C 1
ATOM 754 O O . ASN A 1 94 ? -9.699 7.546 12.964 1.00 92.69 94 ASN A O 1
ATOM 758 N N . LEU A 1 95 ? -9.516 5.603 11.862 1.00 94.69 95 LEU A N 1
ATOM 759 C CA . LEU A 1 95 ? -8.256 5.215 12.488 1.00 94.69 95 LEU A CA 1
ATOM 760 C C . LEU A 1 95 ? -7.107 6.084 11.968 1.00 94.69 95 LEU A C 1
ATOM 762 O O . LEU A 1 95 ? -6.858 6.164 10.766 1.00 94.69 95 LEU A O 1
ATOM 766 N N . ILE A 1 96 ? -6.355 6.657 12.907 1.00 96.69 96 ILE A N 1
ATOM 767 C CA . ILE A 1 96 ? -5.045 7.250 12.652 1.00 96.69 96 ILE A CA 1
ATOM 768 C C . ILE A 1 96 ? -4.007 6.316 13.262 1.00 96.69 96 ILE A C 1
ATOM 770 O O . ILE A 1 96 ? -3.989 6.106 14.476 1.00 96.69 96 ILE A O 1
ATOM 774 N N . LEU A 1 97 ? -3.151 5.752 12.418 1.00 96.44 97 LEU A N 1
ATOM 775 C CA . LEU A 1 97 ? -2.112 4.811 12.815 1.00 96.44 97 LEU A CA 1
ATOM 776 C C . LEU A 1 97 ? -0.773 5.275 12.252 1.00 96.44 97 LEU A C 1
ATOM 778 O O . LEU A 1 97 ? -0.666 5.586 11.070 1.00 96.44 97 LEU A O 1
ATOM 782 N N . ASN A 1 98 ? 0.258 5.296 13.090 1.00 96.69 98 ASN A N 1
ATOM 783 C CA . ASN A 1 98 ? 1.620 5.581 12.661 1.00 96.69 98 ASN A CA 1
ATOM 784 C C . ASN A 1 98 ? 2.582 4.618 13.354 1.00 96.69 98 ASN A C 1
ATOM 786 O O . ASN A 1 98 ? 2.992 4.833 14.494 1.00 96.69 98 ASN A O 1
ATOM 790 N N . THR A 1 99 ? 2.904 3.531 12.667 1.00 95.00 99 THR A N 1
ATOM 791 C CA . THR A 1 99 ? 3.881 2.538 13.117 1.00 95.00 99 THR A CA 1
ATOM 792 C C . THR A 1 99 ? 5.038 2.474 12.119 1.00 95.00 99 THR A C 1
ATOM 794 O O . THR A 1 99 ? 4.880 2.915 10.981 1.00 95.00 99 THR A O 1
ATOM 797 N N . PRO A 1 100 ? 6.183 1.863 12.476 1.00 93.00 100 PRO A N 1
ATOM 798 C CA . PRO A 1 100 ? 7.286 1.671 11.531 1.00 93.00 100 PRO A CA 1
ATOM 799 C C . PRO A 1 100 ? 6.926 0.870 10.268 1.00 93.00 100 PRO A C 1
ATOM 801 O O . PRO A 1 100 ? 7.681 0.903 9.300 1.00 93.00 100 PRO A O 1
ATOM 804 N N . TYR A 1 101 ? 5.807 0.136 10.276 1.00 90.25 101 TYR A N 1
ATOM 805 C CA . TYR A 1 101 ? 5.429 -0.791 9.204 1.00 90.25 101 TYR A CA 1
ATOM 806 C C . TYR A 1 101 ? 4.109 -0.437 8.509 1.00 90.25 101 TYR A C 1
ATOM 808 O O . TYR A 1 101 ? 3.847 -0.941 7.420 1.00 90.25 101 TYR A O 1
ATOM 816 N N . LEU A 1 102 ? 3.271 0.396 9.129 1.00 95.12 102 LEU A N 1
ATOM 817 C CA . LEU A 1 102 ? 1.947 0.755 8.631 1.00 95.12 102 LEU A CA 1
ATOM 818 C C . LEU A 1 102 ? 1.563 2.160 9.097 1.00 95.12 102 LEU A C 1
ATOM 820 O O . LEU A 1 102 ? 1.560 2.448 10.299 1.00 95.12 102 LEU A O 1
ATOM 824 N N . THR A 1 103 ? 1.187 2.995 8.133 1.00 96.88 103 THR A N 1
ATOM 825 C CA . THR A 1 103 ? 0.667 4.345 8.350 1.00 96.88 103 THR A CA 1
ATOM 826 C C . THR A 1 103 ? -0.720 4.446 7.722 1.00 96.88 103 THR A C 1
ATOM 828 O O . THR A 1 103 ? -0.889 4.099 6.553 1.00 96.88 103 THR A O 1
ATOM 831 N N . ILE A 1 104 ? -1.704 4.900 8.499 1.00 96.19 104 ILE A N 1
ATOM 832 C CA . ILE A 1 104 ? -3.093 5.106 8.071 1.00 96.19 104 ILE A CA 1
ATOM 833 C C . ILE A 1 104 ? -3.541 6.502 8.539 1.00 96.19 104 ILE A C 1
ATOM 835 O O . ILE A 1 104 ? -3.383 6.795 9.728 1.00 96.19 104 ILE A O 1
ATOM 839 N N . PRO A 1 105 ? -4.116 7.353 7.666 1.00 94.69 105 PRO A N 1
ATOM 840 C CA . PRO A 1 105 ? -4.243 7.198 6.211 1.00 94.69 105 PRO A CA 1
ATOM 841 C C . PRO A 1 105 ? -2.901 6.992 5.501 1.00 94.69 105 PRO A C 1
ATOM 843 O O . PRO A 1 105 ? -1.859 7.414 6.006 1.00 94.69 105 PRO A O 1
ATOM 846 N N . HIS A 1 106 ? -2.918 6.355 4.329 1.00 93.25 106 HIS A N 1
ATOM 847 C CA . HIS A 1 106 ? -1.696 6.165 3.548 1.00 93.25 106 HIS A CA 1
ATOM 848 C C . HIS A 1 106 ? -1.038 7.533 3.255 1.00 93.25 106 HIS A C 1
ATOM 850 O O . HIS A 1 106 ? -1.718 8.434 2.762 1.00 93.25 106 HIS A O 1
ATOM 856 N N . PRO A 1 107 ? 0.276 7.718 3.484 1.00 90.94 107 PRO A N 1
ATOM 857 C CA . PRO A 1 107 ? 0.923 9.034 3.386 1.00 90.94 107 PRO A CA 1
ATOM 858 C C . PRO A 1 107 ? 0.827 9.646 1.981 1.00 90.94 107 PRO A C 1
ATOM 860 O O . PRO A 1 107 ? 0.539 10.826 1.825 1.00 90.94 107 PRO A O 1
ATOM 863 N N . GLU A 1 108 ? 0.972 8.818 0.946 1.00 88.38 108 GLU A N 1
ATOM 864 C CA . GLU A 1 108 ? 0.846 9.241 -0.457 1.00 88.38 108 GLU A CA 1
ATOM 865 C C . GLU A 1 108 ? -0.599 9.255 -0.981 1.00 88.38 108 GLU A C 1
ATOM 867 O O . GLU A 1 108 ? -0.795 9.302 -2.193 1.00 88.38 108 GLU A O 1
ATOM 872 N N . LEU A 1 109 ? -1.626 9.173 -0.123 1.00 85.38 109 LEU A N 1
ATOM 873 C CA . LEU A 1 109 ? -3.024 9.135 -0.576 1.00 85.38 109 LEU A CA 1
ATOM 874 C C . LEU A 1 109 ? -3.347 10.330 -1.489 1.00 85.38 109 LEU A C 1
ATOM 876 O O . LEU A 1 109 ? -3.853 10.151 -2.588 1.00 85.38 109 LEU A O 1
ATOM 880 N N . MET A 1 110 ? -2.958 11.542 -1.090 1.00 81.88 110 MET A N 1
ATOM 881 C CA . MET A 1 110 ? -3.208 12.759 -1.877 1.00 81.88 110 MET A CA 1
ATOM 882 C C . MET A 1 110 ? -2.311 12.889 -3.117 1.00 81.88 110 MET A C 1
ATOM 884 O O . MET A 1 110 ? -2.615 13.669 -4.016 1.00 81.88 110 MET A O 1
ATOM 888 N N . ASN A 1 111 ? -1.219 12.123 -3.179 1.00 79.75 111 ASN A N 1
ATOM 889 C CA . ASN A 1 111 ? -0.238 12.177 -4.263 1.00 79.75 111 ASN A CA 1
ATOM 890 C C . ASN A 1 111 ? -0.466 11.096 -5.326 1.00 79.75 111 ASN A C 1
ATOM 892 O O . ASN A 1 111 ? 0.254 11.06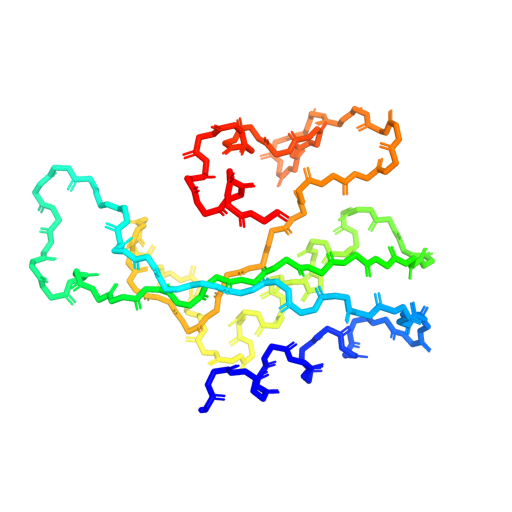9 -6.321 1.00 79.75 111 ASN A O 1
ATOM 896 N N . ARG A 1 112 ? -1.441 10.197 -5.136 1.00 76.56 112 ARG A N 1
ATOM 897 C CA . ARG A 1 112 ? -1.810 9.155 -6.104 1.00 76.56 112 ARG A CA 1
ATOM 898 C C . ARG A 1 112 ? -2.790 9.751 -7.122 1.00 76.56 112 ARG A C 1
ATOM 900 O O . ARG A 1 112 ? -3.981 9.827 -6.828 1.00 76.56 112 ARG A O 1
ATOM 907 N N . PRO A 1 113 ? -2.347 10.133 -8.338 1.00 67.31 113 PRO A N 1
ATOM 908 C CA . PRO A 1 113 ? -3.183 10.893 -9.271 1.00 67.31 113 PRO A CA 1
ATOM 909 C C . PRO A 1 113 ? -4.377 10.082 -9.768 1.00 67.31 113 PRO A C 1
ATOM 911 O O . PRO A 1 113 ? -5.407 10.648 -10.113 1.00 67.31 113 PRO A O 1
ATOM 914 N N . PHE A 1 114 ? -4.259 8.749 -9.773 1.00 66.00 114 PHE A N 1
ATOM 915 C CA . PHE A 1 114 ? -5.384 7.889 -10.106 1.00 66.00 114 PHE A CA 1
ATOM 916 C C . PHE A 1 114 ? -6.530 8.056 -9.112 1.00 66.00 114 PHE A C 1
ATOM 918 O O . PHE A 1 114 ? -7.654 8.062 -9.572 1.00 66.00 114 PHE A O 1
ATOM 925 N N . LEU A 1 115 ? -6.280 8.290 -7.815 1.00 66.00 115 LEU A N 1
ATOM 926 C CA . LEU A 1 115 ? -7.338 8.518 -6.818 1.00 66.00 115 LEU A CA 1
ATOM 927 C C . LEU A 1 115 ? -8.140 9.804 -7.067 1.00 66.00 115 LEU A C 1
ATOM 929 O O . LEU A 1 115 ? -9.268 9.889 -6.610 1.00 66.00 115 LEU A O 1
ATOM 933 N N . LEU A 1 116 ? -7.595 10.784 -7.799 1.00 60.62 116 LEU A N 1
ATOM 934 C CA . LEU A 1 116 ? -8.302 12.031 -8.130 1.00 60.62 116 LEU A CA 1
ATOM 935 C C . LEU A 1 116 ? -9.393 11.838 -9.192 1.00 60.62 116 LEU A C 1
ATOM 937 O O . LEU A 1 116 ? -10.244 12.708 -9.369 1.00 60.62 116 LEU A O 1
ATOM 941 N N . HIS A 1 117 ? -9.331 10.732 -9.933 1.00 52.56 117 HIS A N 1
ATOM 942 C CA . HIS A 1 117 ? -10.287 10.379 -10.980 1.00 52.56 117 HIS A CA 1
ATOM 943 C C . HIS A 1 117 ? -11.235 9.243 -10.562 1.00 52.56 117 HIS A C 1
ATOM 945 O O . HIS A 1 117 ? -12.028 8.803 -11.396 1.00 52.56 117 HIS A O 1
ATOM 951 N N . LEU A 1 118 ? -11.125 8.756 -9.318 1.00 50.81 118 LEU A N 1
ATOM 952 C CA . LEU A 1 118 ? -11.985 7.724 -8.731 1.00 50.81 118 LEU A CA 1
ATOM 953 C C . LEU A 1 118 ? -12.997 8.368 -7.782 1.00 50.81 118 LEU A C 1
ATOM 955 O O . LEU A 1 118 ? -14.167 7.930 -7.820 1.00 50.81 118 LEU A O 1
#

Solvent-accessible surface area (backbone atoms only — not comparable to full-atom values): 7793 Å² total; per-residue (Å²): 116,69,69,62,54,53,60,54,52,61,52,70,75,33,99,59,59,61,74,76,70,69,82,47,66,50,78,40,77,50,84,74,64,92,87,57,63,74,88,51,68,44,77,40,82,46,73,57,82,69,71,56,74,95,65,54,74,69,57,50,50,52,45,39,53,50,51,34,39,76,74,65,44,61,94,78,69,64,89,82,56,78,66,89,65,84,77,80,68,57,72,53,94,91,52,78,44,84,51,103,88,51,46,32,55,28,86,59,57,89,73,40,70,68,65,78,79,101

Foldseek 3Di:
DLVVLVVVLVCVLAVDFDDDFPFQKDWDWQDDDPPPDPVLGDIDIDTDGDGDGPDDPVSVVVSQVVSQVVVPNDPDDDVSHDGSDDDADQADPPDADDDPRDGPNPPCNVVPVSNVVD

Organism: Onchocerca ochengi (NCBI:txid42157)

Nearest PDB structures (foldseek):
  4pzv-assembly1_A  TM=9.205E-01  e=5.625E-07  Francisella tularensis subsp. tularensis SCHU S4
  8sl9-assembly1_A  TM=8.847E-01  e=4.339E-07  Francisella tularensis subsp. tularensis SCHU S4
  3mco-assembly1_A  TM=8.570E-01  e=1.148E-06  Francisella tularensis subsp. holarctica LVS
  3hsg-assembly1_A  TM=8.374E-01  e=6.200E-06  Escherichia coli K-12
  1tmm-assembly1_A  TM=6.676E-01  e=2.941E-05  Escherichia coli